Protein AF-A0A9C8ZP37-F1 (afdb_monomer)

Structure (mmCIF, N/CA/C/O backbone):
data_AF-A0A9C8ZP37-F1
#
_entry.id   AF-A0A9C8ZP37-F1
#
loop_
_atom_site.group_PDB
_atom_site.id
_atom_site.type_symbol
_atom_site.label_atom_id
_atom_site.label_alt_id
_atom_site.label_comp_id
_atom_site.label_asym_id
_atom_site.label_entity_id
_atom_site.label_seq_id
_atom_site.pdbx_PDB_ins_code
_atom_site.Cartn_x
_atom_site.Cartn_y
_atom_site.Cartn_z
_atom_site.occupancy
_atom_site.B_iso_or_equiv
_atom_site.auth_seq_id
_atom_site.auth_comp_id
_atom_site.auth_asym_id
_atom_site.auth_atom_id
_atom_site.pdbx_PDB_model_num
ATOM 1 N N . GLY A 1 1 ? 13.803 19.628 -1.083 1.00 40.44 1 GLY A N 1
ATOM 2 C CA . GLY A 1 1 ? 14.548 19.433 -2.336 1.00 40.44 1 GLY A CA 1
ATOM 3 C C . GLY A 1 1 ? 15.902 20.076 -2.187 1.00 40.44 1 GLY A C 1
ATOM 4 O O . GLY A 1 1 ? 15.956 21.286 -2.044 1.00 40.44 1 GLY A O 1
ATOM 5 N N . GLU A 1 2 ? 16.963 19.277 -2.182 1.00 43.91 2 GLU A N 1
ATOM 6 C CA . GLU A 1 2 ? 18.337 19.761 -2.328 1.00 43.91 2 GLU A CA 1
ATOM 7 C C . GLU A 1 2 ? 18.865 19.362 -3.706 1.00 43.91 2 GLU A C 1
ATOM 9 O O . GLU A 1 2 ? 18.529 18.303 -4.242 1.00 43.91 2 GLU A O 1
ATOM 14 N N . ARG A 1 3 ? 19.683 20.236 -4.293 1.00 37.59 3 ARG A N 1
ATOM 15 C CA . ARG A 1 3 ? 20.334 20.010 -5.584 1.00 37.59 3 ARG A CA 1
ATOM 16 C C . ARG A 1 3 ? 21.346 18.868 -5.455 1.00 37.59 3 ARG A C 1
ATOM 18 O O . ARG A 1 3 ? 22.374 19.039 -4.814 1.00 37.59 3 ARG A O 1
ATOM 25 N N . GLY A 1 4 ? 21.072 17.742 -6.113 1.00 50.94 4 GLY A N 1
ATOM 26 C CA . GLY A 1 4 ? 22.068 16.694 -6.377 1.00 50.94 4 GLY A CA 1
ATOM 27 C C . GLY A 1 4 ? 21.747 15.301 -5.838 1.00 50.94 4 GLY A C 1
ATOM 28 O O . GLY A 1 4 ? 22.481 14.364 -6.139 1.00 50.94 4 GLY A O 1
ATOM 29 N N . LYS A 1 5 ? 20.655 15.119 -5.087 1.00 40.91 5 LYS A N 1
ATOM 30 C CA . LYS A 1 5 ? 20.218 13.779 -4.680 1.00 40.91 5 LYS A CA 1
ATOM 31 C C . LYS A 1 5 ? 19.354 13.171 -5.794 1.00 40.91 5 LYS A C 1
ATOM 33 O O . LYS A 1 5 ? 18.393 13.829 -6.193 1.00 40.91 5 LYS A O 1
ATOM 38 N N . PRO A 1 6 ? 19.665 11.966 -6.317 1.00 51.53 6 PRO A N 1
ATOM 39 C CA . PRO A 1 6 ? 18.793 11.292 -7.276 1.00 51.53 6 PRO A CA 1
ATOM 40 C C . PRO A 1 6 ? 17.375 11.250 -6.707 1.00 51.53 6 PRO A C 1
ATOM 42 O O . PRO A 1 6 ? 17.211 10.895 -5.536 1.00 51.53 6 PRO A O 1
ATOM 45 N N . SER A 1 7 ? 16.363 11.628 -7.492 1.00 52.12 7 SER A N 1
ATOM 46 C CA . SER A 1 7 ? 14.964 11.677 -7.032 1.00 52.12 7 SER A CA 1
ATOM 47 C C . SER A 1 7 ? 14.508 10.351 -6.418 1.00 52.12 7 SER A C 1
ATOM 49 O O . SER A 1 7 ? 13.710 10.335 -5.488 1.00 52.12 7 SER A O 1
ATOM 51 N N . GLU A 1 8 ? 15.102 9.253 -6.874 1.00 49.59 8 GLU A N 1
ATOM 52 C CA . GLU A 1 8 ? 14.942 7.908 -6.336 1.00 49.59 8 GLU A CA 1
ATOM 53 C C . GLU A 1 8 ? 15.422 7.782 -4.880 1.00 49.59 8 GLU A C 1
ATOM 55 O O . GLU A 1 8 ? 14.712 7.246 -4.039 1.00 49.59 8 GLU A O 1
ATOM 60 N N . LYS A 1 9 ? 16.575 8.362 -4.524 1.00 50.25 9 LYS A N 1
ATOM 61 C CA . LYS A 1 9 ? 17.081 8.372 -3.141 1.00 50.25 9 LYS A CA 1
ATOM 62 C C . LYS A 1 9 ? 16.224 9.237 -2.218 1.00 50.25 9 LYS A C 1
ATOM 64 O O . LYS A 1 9 ? 16.039 8.877 -1.064 1.00 50.25 9 LYS A O 1
ATOM 69 N N . VAL A 1 10 ? 15.699 10.357 -2.719 1.00 55.03 10 VAL A N 1
ATOM 70 C CA . VAL A 1 10 ? 14.790 11.229 -1.952 1.00 55.03 10 VAL A CA 1
ATOM 71 C C . VAL A 1 10 ? 13.452 10.530 -1.707 1.00 55.03 10 VAL A C 1
ATOM 73 O O . VAL A 1 10 ? 12.942 10.572 -0.592 1.00 55.03 10 VAL A O 1
ATOM 76 N N . ALA A 1 11 ? 12.907 9.852 -2.721 1.00 51.84 11 ALA A N 1
ATOM 77 C CA . ALA A 1 11 ? 11.681 9.070 -2.592 1.00 51.84 11 ALA A CA 1
ATOM 78 C C . ALA A 1 11 ? 11.867 7.869 -1.653 1.00 51.84 11 ALA A C 1
ATOM 80 O O . ALA A 1 11 ? 11.018 7.634 -0.800 1.00 51.84 11 ALA A O 1
ATOM 81 N N . ASN A 1 12 ? 12.996 7.162 -1.753 1.00 52.00 12 ASN A N 1
ATOM 82 C CA . ASN A 1 12 ? 13.303 6.010 -0.904 1.00 52.00 12 ASN A CA 1
ATOM 83 C C . ASN A 1 12 ? 13.514 6.400 0.558 1.00 52.00 12 ASN A C 1
ATOM 85 O O . ASN A 1 12 ? 13.054 5.689 1.443 1.00 52.00 12 ASN A O 1
ATOM 89 N N . GLU A 1 13 ? 14.185 7.518 0.829 1.00 50.62 13 GLU A N 1
ATOM 90 C CA . GLU A 1 13 ? 14.382 7.999 2.198 1.00 50.62 13 GLU A CA 1
ATOM 91 C C . GLU A 1 13 ? 13.097 8.569 2.796 1.00 50.62 13 GLU A C 1
ATOM 93 O O . GLU A 1 13 ? 12.785 8.251 3.936 1.00 50.62 13 GLU A O 1
ATOM 98 N N . ALA A 1 14 ? 12.300 9.313 2.022 1.00 52.16 14 ALA A N 1
ATOM 99 C CA . ALA A 1 14 ? 10.988 9.772 2.475 1.00 52.16 14 ALA A CA 1
ATOM 100 C C . ALA A 1 14 ? 10.042 8.590 2.740 1.00 52.16 14 ALA A C 1
ATOM 102 O O . ALA A 1 14 ? 9.350 8.564 3.755 1.00 52.16 14 ALA A O 1
ATOM 103 N N . ALA A 1 15 ? 10.045 7.575 1.869 1.00 55.47 15 ALA A N 1
ATOM 104 C CA . ALA A 1 15 ? 9.304 6.340 2.091 1.00 55.47 15 ALA A CA 1
ATOM 105 C C . ALA A 1 15 ? 9.825 5.607 3.334 1.00 55.47 15 ALA A C 1
ATOM 107 O O . ALA A 1 15 ? 9.025 5.204 4.170 1.00 55.47 15 ALA A O 1
ATOM 108 N N . ALA A 1 16 ? 11.142 5.479 3.510 1.00 54.31 16 ALA A N 1
ATOM 109 C CA . ALA A 1 16 ? 11.739 4.817 4.667 1.00 54.31 16 ALA A CA 1
ATOM 110 C C . ALA A 1 16 ? 11.446 5.546 5.989 1.00 54.31 16 ALA A C 1
ATOM 112 O O . ALA A 1 16 ? 11.130 4.886 6.978 1.00 54.31 16 ALA A O 1
ATOM 113 N N . GLU A 1 17 ? 11.493 6.880 6.014 1.00 51.78 17 GLU A N 1
ATOM 114 C CA . GLU A 1 17 ? 11.142 7.693 7.183 1.00 51.78 17 GLU A CA 1
ATOM 115 C C . GLU A 1 17 ? 9.647 7.597 7.510 1.00 51.78 17 GLU A C 1
ATOM 117 O O . GLU A 1 17 ? 9.291 7.377 8.669 1.00 51.78 17 GLU A O 1
ATOM 122 N N . VAL A 1 18 ? 8.766 7.652 6.502 1.00 52.12 18 VAL A N 1
ATOM 123 C CA . VAL A 1 18 ? 7.321 7.435 6.684 1.00 52.12 18 VAL A CA 1
ATOM 124 C C . VAL A 1 18 ? 7.052 6.019 7.205 1.00 52.12 18 VAL A C 1
ATOM 126 O O . VAL A 1 18 ? 6.319 5.868 8.179 1.00 52.12 18 VAL A O 1
ATOM 129 N N . ILE A 1 19 ? 7.695 4.992 6.639 1.00 54.00 19 ILE A N 1
ATOM 130 C CA . ILE A 1 19 ? 7.576 3.581 7.048 1.00 54.00 19 ILE A CA 1
ATOM 131 C C . ILE A 1 19 ? 8.072 3.366 8.486 1.00 54.00 19 ILE A C 1
ATOM 133 O O . ILE A 1 19 ? 7.425 2.651 9.256 1.00 54.00 19 ILE A O 1
ATOM 137 N N . ALA A 1 20 ? 9.210 3.957 8.860 1.00 51.56 20 ALA A N 1
ATOM 138 C CA . ALA A 1 20 ? 9.786 3.830 10.198 1.00 51.56 20 ALA A CA 1
ATOM 139 C C . ALA A 1 20 ? 8.914 4.519 11.260 1.00 51.56 20 ALA A C 1
ATOM 141 O O . ALA A 1 20 ? 8.715 3.960 12.339 1.00 51.56 20 ALA A O 1
ATOM 142 N N . TYR A 1 21 ? 8.333 5.675 10.926 1.00 44.97 21 TYR A N 1
ATOM 143 C CA . TYR A 1 21 ? 7.391 6.396 11.782 1.00 44.97 21 TYR A CA 1
ATOM 144 C C . TYR A 1 21 ? 6.028 5.673 11.889 1.00 44.97 21 TYR A C 1
ATOM 146 O O . TYR A 1 21 ? 5.412 5.655 12.950 1.00 44.97 21 TYR A O 1
ATOM 154 N N . HIS A 1 22 ? 5.581 4.993 10.824 1.00 50.12 22 HIS A N 1
ATOM 155 C CA . HIS A 1 22 ? 4.272 4.317 10.735 1.00 50.12 22 HIS A CA 1
ATOM 156 C C . HIS A 1 22 ? 4.182 2.928 11.378 1.00 50.12 22 HIS A C 1
ATOM 158 O O . HIS A 1 22 ? 3.079 2.410 11.560 1.00 50.12 22 HIS A O 1
ATOM 164 N N . ARG A 1 23 ? 5.306 2.282 11.713 1.00 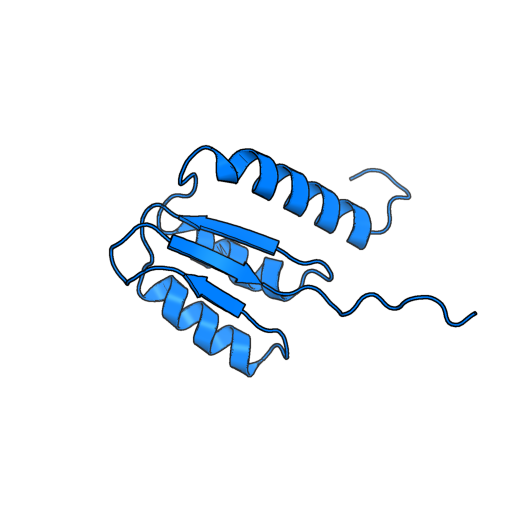48.75 23 ARG A N 1
ATOM 165 C CA . ARG A 1 23 ? 5.292 0.975 12.402 1.00 48.75 23 ARG A CA 1
ATOM 166 C C . ARG A 1 23 ? 4.833 1.057 13.863 1.00 48.75 23 ARG A C 1
ATOM 168 O O . ARG A 1 23 ? 4.551 0.017 14.448 1.00 48.75 23 ARG A O 1
ATOM 175 N N . GLN A 1 24 ? 4.776 2.252 14.452 1.00 49.09 24 GLN A N 1
ATOM 176 C CA . GLN A 1 24 ? 4.472 2.442 15.876 1.00 49.09 24 GLN A CA 1
ATOM 177 C C . GLN A 1 24 ? 2.989 2.755 16.155 1.00 49.09 24 GLN A C 1
ATOM 179 O O . GLN A 1 24 ? 2.540 2.605 17.288 1.00 49.09 24 GLN A O 1
ATOM 184 N N . THR A 1 25 ? 2.203 3.099 15.130 1.00 49.88 25 THR A N 1
ATOM 185 C CA . THR A 1 25 ? 0.766 3.401 15.238 1.00 49.88 25 THR A CA 1
ATOM 186 C C . THR A 1 25 ? 0.134 3.257 13.853 1.00 49.88 25 THR A C 1
ATOM 188 O O . THR A 1 25 ? 0.754 3.639 12.866 1.00 49.88 25 THR A O 1
ATOM 191 N N . ALA A 1 26 ? -1.090 2.730 13.735 1.00 58.72 26 ALA A N 1
ATOM 192 C CA . ALA A 1 26 ? -1.864 2.850 12.494 1.00 58.72 26 ALA A CA 1
ATOM 193 C C . ALA A 1 26 ? -2.105 4.352 12.240 1.00 58.72 26 ALA A C 1
ATOM 195 O O . ALA A 1 26 ? -2.986 4.954 12.851 1.00 58.72 26 ALA A O 1
ATOM 196 N N . ALA A 1 27 ? -1.219 4.992 11.477 1.00 59.06 27 ALA A N 1
ATOM 197 C CA . ALA A 1 27 ? -0.999 6.437 11.576 1.00 59.06 27 ALA A CA 1
ATOM 198 C C . ALA A 1 27 ? -1.814 7.250 10.564 1.00 59.06 27 ALA A C 1
ATOM 200 O O . ALA A 1 27 ? -1.955 8.460 10.736 1.00 59.06 27 ALA A O 1
ATOM 201 N N . LEU A 1 28 ? -2.374 6.607 9.535 1.00 62.62 28 LEU A N 1
ATOM 202 C CA . LEU A 1 28 ? -3.148 7.302 8.516 1.00 62.62 28 LEU A CA 1
ATOM 203 C C . LEU A 1 28 ? -4.645 7.256 8.791 1.00 62.62 28 LEU A C 1
ATOM 205 O O . LEU A 1 28 ? -5.220 6.191 9.045 1.00 62.62 28 LEU A O 1
ATOM 209 N N . ASP A 1 29 ? -5.262 8.427 8.641 1.00 72.06 29 ASP A N 1
ATOM 210 C CA . ASP A 1 29 ? -6.695 8.563 8.414 1.00 72.06 29 ASP A CA 1
ATOM 211 C C . ASP A 1 29 ? -7.147 7.609 7.281 1.00 72.06 29 ASP A C 1
ATOM 213 O O . ASP A 1 29 ? -6.383 7.394 6.329 1.00 72.06 29 ASP A O 1
ATOM 217 N N . PRO A 1 30 ? -8.359 7.021 7.353 1.00 74.94 30 PRO A N 1
ATOM 218 C CA . PRO A 1 30 ? -8.862 6.071 6.357 1.00 74.94 30 PRO A CA 1
ATOM 219 C C . PRO A 1 30 ? -8.816 6.553 4.898 1.00 74.94 30 PRO A C 1
ATOM 221 O O . PRO A 1 30 ? -8.816 5.723 3.991 1.00 74.94 30 PRO A O 1
ATOM 224 N N . HIS A 1 31 ?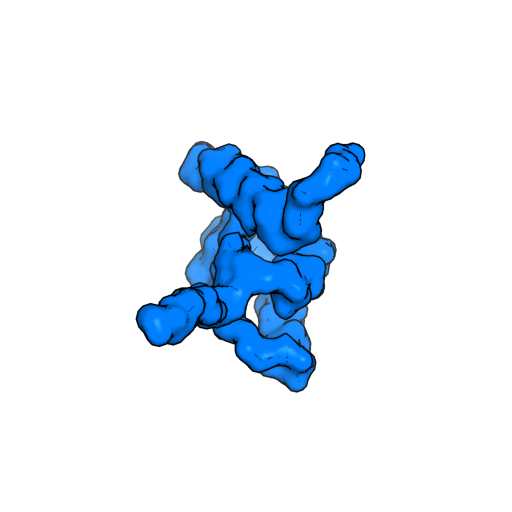 -8.777 7.865 4.655 1.00 79.19 31 HIS A N 1
ATOM 225 C CA . HIS A 1 31 ? -8.792 8.451 3.313 1.00 79.19 31 HIS A CA 1
ATOM 226 C C . HIS A 1 31 ? -7.403 8.752 2.745 1.00 79.19 31 HIS A C 1
ATOM 228 O O . HIS A 1 31 ? -7.242 8.890 1.533 1.00 79.19 31 HIS A O 1
ATOM 234 N N . LEU A 1 32 ? -6.373 8.863 3.584 1.00 79.06 32 LEU A N 1
ATOM 235 C CA . LEU A 1 32 ? -5.040 9.250 3.121 1.00 79.06 32 LEU A CA 1
ATOM 236 C C .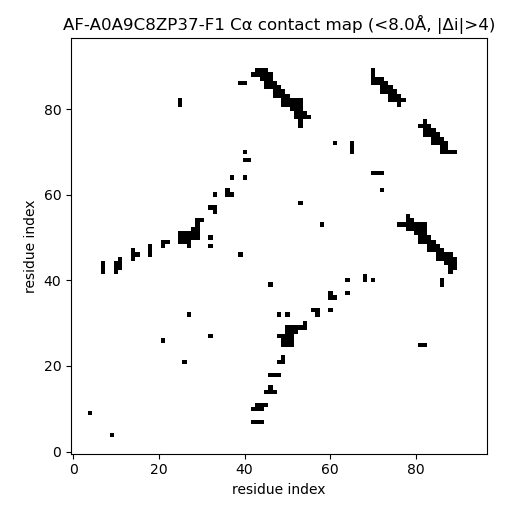 LEU A 1 32 ? -4.361 8.196 2.215 1.00 79.06 32 LEU A C 1
ATOM 238 O O . LEU A 1 32 ? -3.703 8.592 1.248 1.00 79.06 32 LEU A O 1
ATOM 242 N N . PRO A 1 33 ? -4.555 6.873 2.405 1.00 82.62 33 PRO A N 1
ATOM 243 C CA . PRO A 1 33 ? -4.064 5.886 1.446 1.00 82.62 33 PRO A CA 1
ATOM 244 C C . PRO A 1 33 ? -4.601 6.098 0.024 1.00 82.62 33 PRO A C 1
ATOM 246 O O . PRO A 1 33 ? -3.864 5.874 -0.934 1.00 82.62 33 PRO A O 1
ATOM 249 N N . ASP A 1 34 ? -5.834 6.595 -0.131 1.00 83.75 34 ASP A N 1
ATOM 250 C CA . ASP A 1 34 ? -6.433 6.830 -1.451 1.00 83.75 34 ASP A CA 1
ATOM 251 C C . ASP A 1 34 ? -5.673 7.888 -2.26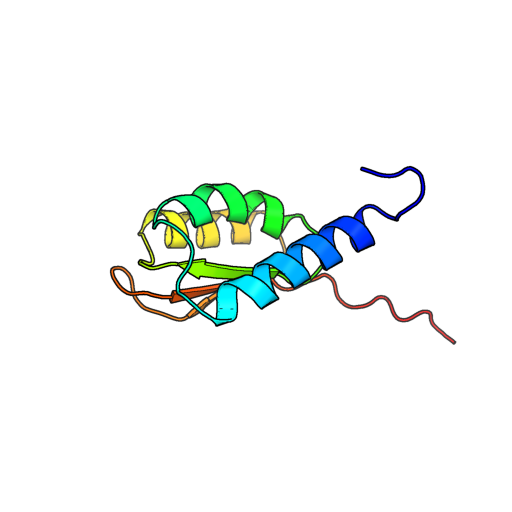2 1.00 83.75 34 ASP A C 1
ATOM 253 O O . ASP A 1 34 ? -5.625 7.817 -3.490 1.00 83.75 34 ASP A O 1
ATOM 257 N N . GLN A 1 35 ? -5.048 8.850 -1.582 1.00 84.44 35 GLN A N 1
ATOM 258 C CA . GLN A 1 35 ? -4.273 9.918 -2.214 1.00 84.44 35 GLN A CA 1
ATOM 259 C C . GLN A 1 35 ? -2.828 9.498 -2.496 1.00 84.44 35 GLN A C 1
ATOM 261 O O . GLN A 1 35 ? -2.245 9.901 -3.501 1.00 84.44 35 GLN A O 1
ATOM 266 N N . LEU A 1 36 ? -2.240 8.693 -1.609 1.00 85.94 36 LEU A N 1
ATOM 267 C CA . LEU A 1 36 ? -0.829 8.318 -1.690 1.00 85.94 36 LEU A CA 1
ATOM 268 C C . LEU A 1 36 ? -0.584 7.131 -2.624 1.00 85.94 36 LEU A C 1
ATOM 270 O O . LEU A 1 36 ? 0.471 7.069 -3.255 1.00 85.94 36 LEU A O 1
ATOM 274 N N . LEU A 1 37 ? -1.542 6.206 -2.747 1.00 86.38 37 LEU A N 1
ATOM 275 C CA . LEU A 1 37 ? -1.372 4.981 -3.530 1.00 86.38 37 LEU A CA 1
ATOM 276 C C . LEU A 1 37 ? -0.943 5.217 -4.985 1.00 86.38 37 LEU A C 1
ATOM 278 O O . LEU A 1 37 ? 0.012 4.563 -5.398 1.00 86.38 37 LEU A O 1
ATOM 282 N N . PRO A 1 38 ? -1.540 6.147 -5.759 1.00 86.25 38 PRO A N 1
ATOM 283 C CA . PRO A 1 38 ? -1.107 6.394 -7.135 1.00 86.25 38 PRO A CA 1
ATOM 284 C C . PRO A 1 38 ? 0.343 6.879 -7.230 1.00 86.25 38 PRO A C 1
ATOM 286 O O . PRO A 1 38 ? 1.088 6.441 -8.099 1.00 86.25 38 PRO A O 1
ATOM 289 N N . VAL A 1 39 ? 0.770 7.754 -6.314 1.00 83.44 39 VAL A N 1
ATOM 290 C CA . VAL A 1 39 ? 2.138 8.297 -6.304 1.00 83.44 39 VAL A CA 1
ATOM 291 C C . VAL A 1 39 ? 3.138 7.214 -5.901 1.00 83.44 39 VAL A C 1
ATOM 293 O O . VAL A 1 39 ? 4.161 7.029 -6.560 1.00 83.44 39 VAL A O 1
ATOM 296 N N . LEU A 1 40 ? 2.823 6.445 -4.857 1.00 85.50 40 LEU A N 1
ATOM 297 C CA . LEU A 1 40 ? 3.657 5.331 -4.409 1.00 85.50 40 LEU A CA 1
ATOM 298 C C . LEU A 1 40 ? 3.682 4.175 -5.400 1.00 85.50 40 LEU A C 1
ATOM 300 O O . LEU A 1 40 ? 4.640 3.417 -5.380 1.00 85.50 40 LEU A O 1
ATOM 304 N N . ALA A 1 41 ? 2.670 4.042 -6.261 1.00 85.75 41 ALA A N 1
ATOM 305 C CA . ALA A 1 41 ? 2.632 3.106 -7.382 1.00 85.75 41 ALA A CA 1
ATOM 306 C C . ALA A 1 41 ? 3.455 3.559 -8.596 1.00 85.75 41 ALA A C 1
ATOM 308 O O . ALA A 1 41 ? 3.665 2.760 -9.500 1.00 85.75 41 ALA A O 1
ATOM 309 N N . LEU A 1 42 ? 4.003 4.776 -8.582 1.00 82.94 42 LEU A N 1
ATOM 310 C CA . LEU A 1 42 ? 4.954 5.255 -9.590 1.00 82.94 42 LEU A CA 1
ATOM 311 C C . LEU A 1 42 ? 6.376 5.464 -9.039 1.00 82.94 42 LEU A C 1
ATOM 313 O O . LEU A 1 42 ? 7.315 5.624 -9.810 1.00 82.94 42 LEU A O 1
ATOM 317 N N . ALA A 1 43 ? 6.568 5.450 -7.715 1.00 82.00 43 ALA A N 1
ATOM 318 C CA . ALA A 1 43 ? 7.888 5.580 -7.088 1.00 82.00 43 ALA A CA 1
ATOM 319 C C . ALA A 1 43 ? 8.782 4.354 -7.365 1.00 82.00 43 ALA A C 1
ATOM 321 O O . ALA A 1 43 ? 8.302 3.239 -7.240 1.00 82.00 43 ALA A O 1
ATOM 322 N N . GLY A 1 44 ? 10.066 4.508 -7.701 1.00 74.56 44 GLY A N 1
ATOM 323 C CA . GLY A 1 44 ? 10.933 3.356 -8.031 1.00 74.56 44 GLY A CA 1
ATOM 324 C C . GLY A 1 44 ? 11.237 2.406 -6.858 1.00 74.56 44 GLY A C 1
ATOM 325 O O . GLY A 1 44 ? 11.589 1.251 -7.062 1.00 74.56 44 GLY A O 1
ATOM 326 N N . GLY A 1 45 ? 11.075 2.851 -5.609 1.00 78.12 45 GLY A N 1
ATOM 327 C CA . GLY A 1 45 ? 11.375 2.042 -4.424 1.00 78.12 45 GLY A CA 1
ATOM 328 C C . GLY A 1 45 ? 10.176 1.346 -3.775 1.00 78.12 45 GLY A C 1
ATOM 329 O O . GLY A 1 45 ? 9.025 1.752 -3.967 1.00 78.12 45 GLY A O 1
ATOM 330 N N . PRO A 1 46 ? 10.436 0.322 -2.938 1.00 82.50 46 PRO A N 1
ATOM 331 C CA . PRO A 1 46 ? 9.394 -0.333 -2.163 1.00 82.50 46 PRO A CA 1
ATOM 332 C C . PRO A 1 46 ? 8.793 0.635 -1.144 1.00 82.50 46 PRO A C 1
ATOM 334 O O . PRO A 1 46 ? 9.505 1.392 -0.485 1.00 82.50 46 PRO A O 1
ATOM 337 N N . SER A 1 47 ? 7.474 0.578 -0.989 1.00 83.88 47 SER A N 1
ATOM 338 C CA . SER A 1 47 ? 6.717 1.476 -0.115 1.00 83.88 47 SER A CA 1
ATOM 339 C C . SER A 1 47 ? 5.706 0.704 0.730 1.00 83.88 47 SER A C 1
ATOM 341 O O . SER A 1 47 ? 5.205 -0.342 0.314 1.00 83.88 47 SER A O 1
ATOM 343 N N . ALA A 1 48 ? 5.380 1.211 1.921 1.00 84.81 48 ALA A N 1
ATOM 344 C CA . ALA A 1 48 ? 4.323 0.647 2.756 1.00 84.81 48 ALA A CA 1
ATOM 345 C C . ALA A 1 48 ? 3.539 1.737 3.499 1.00 84.81 48 ALA A C 1
ATOM 347 O O . ALA A 1 48 ? 4.111 2.738 3.923 1.00 84.81 48 ALA A O 1
ATOM 348 N N . LEU A 1 49 ? 2.236 1.514 3.668 1.00 84.19 49 LEU A N 1
ATOM 349 C CA . LEU A 1 49 ? 1.283 2.410 4.320 1.00 84.19 49 LEU A CA 1
ATOM 350 C C . LEU A 1 49 ? 0.451 1.623 5.332 1.00 84.19 49 LEU A C 1
ATOM 352 O O . LEU A 1 49 ? -0.159 0.625 4.958 1.00 84.19 49 LEU A O 1
ATOM 356 N N . SER A 1 50 ? 0.376 2.078 6.582 1.00 84.44 50 SER A N 1
ATOM 357 C CA . SER A 1 50 ? -0.600 1.572 7.556 1.00 84.44 50 SER A CA 1
ATOM 358 C C . SER A 1 50 ? -1.800 2.515 7.631 1.00 84.44 50 SER A C 1
ATOM 360 O O . SER A 1 50 ? -1.643 3.732 7.577 1.00 84.44 50 SER A O 1
ATOM 362 N N . THR A 1 51 ? -3.008 1.973 7.756 1.00 85.06 51 THR A N 1
ATOM 363 C CA . THR A 1 51 ? -4.239 2.758 7.931 1.00 85.06 51 THR A CA 1
ATOM 364 C C . THR A 1 51 ? -5.074 2.195 9.069 1.00 85.06 51 THR A C 1
ATOM 366 O O . THR A 1 51 ? -5.040 0.993 9.335 1.00 85.06 51 THR A O 1
ATOM 369 N N . GLN A 1 52 ? -5.836 3.059 9.742 1.00 86.44 52 GLN A N 1
ATOM 370 C CA . GLN A 1 52 ? -6.786 2.637 10.778 1.00 86.44 52 GLN A CA 1
ATOM 371 C C . GLN A 1 52 ? -7.993 1.885 10.212 1.00 86.44 52 GLN A C 1
ATOM 373 O O . GLN A 1 52 ? -8.705 1.222 10.962 1.00 86.44 52 GLN A O 1
ATOM 378 N N . ARG A 1 53 ? -8.243 1.999 8.903 1.00 88.81 53 ARG A N 1
ATOM 379 C CA . ARG A 1 53 ? -9.346 1.317 8.234 1.00 88.81 53 ARG A CA 1
ATOM 380 C C . ARG A 1 53 ? -9.054 1.138 6.753 1.00 88.81 53 ARG A C 1
ATOM 382 O O . ARG A 1 53 ? -8.955 2.121 6.024 1.00 88.81 53 ARG A O 1
ATOM 389 N N . ILE A 1 54 ? -9.028 -0.104 6.282 1.00 92.00 54 ILE A N 1
ATOM 390 C CA . ILE A 1 54 ? -9.102 -0.390 4.850 1.00 92.00 54 ILE A CA 1
ATOM 391 C C . ILE A 1 54 ? -10.497 -0.001 4.369 1.00 92.00 54 ILE A C 1
ATOM 393 O O . ILE A 1 54 ? -11.508 -0.539 4.824 1.00 92.00 54 ILE A O 1
ATOM 397 N N . THR A 1 55 ? -10.555 0.952 3.446 1.00 92.31 55 THR A N 1
ATOM 398 C CA . THR A 1 55 ? -11.804 1.386 2.824 1.00 92.31 55 THR A CA 1
ATOM 399 C C . THR A 1 55 ? -12.023 0.658 1.498 1.00 92.31 55 THR A C 1
ATOM 401 O O . THR A 1 55 ? -11.085 0.185 0.852 1.00 92.31 55 THR A O 1
ATOM 404 N N . ARG A 1 56 ? -13.269 0.635 1.018 1.00 94.75 56 ARG A N 1
ATOM 405 C CA . ARG A 1 56 ? -13.572 0.185 -0.348 1.00 94.75 56 ARG A CA 1
ATOM 406 C C . ARG A 1 56 ? -12.839 0.989 -1.429 1.00 94.75 56 ARG A C 1
ATOM 408 O O . ARG A 1 56 ? -12.543 0.446 -2.494 1.00 94.75 56 ARG A O 1
ATOM 415 N N . HIS A 1 57 ? -12.552 2.267 -1.168 1.00 93.75 57 HIS A N 1
ATOM 416 C CA . HIS A 1 57 ? -11.796 3.116 -2.089 1.00 93.75 57 HIS A CA 1
ATOM 417 C C . HIS A 1 57 ? -10.358 2.623 -2.221 1.00 93.75 57 HIS A C 1
ATOM 419 O O . HIS A 1 57 ? -9.909 2.449 -3.350 1.00 93.75 57 HIS A O 1
ATOM 425 N N . VAL A 1 58 ? -9.715 2.240 -1.113 1.00 92.81 58 VAL A N 1
ATOM 426 C CA . VAL A 1 58 ? -8.375 1.638 -1.127 1.00 92.81 58 VAL A CA 1
ATOM 427 C C . VAL A 1 58 ? -8.354 0.392 -2.001 1.00 92.81 58 VAL A C 1
ATOM 429 O O . VAL A 1 58 ? -7.534 0.289 -2.911 1.00 92.81 58 VAL A O 1
ATOM 432 N N . LEU A 1 59 ? -9.288 -0.536 -1.777 1.00 95.00 59 LEU A N 1
ATOM 433 C CA . LEU A 1 59 ? -9.363 -1.784 -2.544 1.00 95.00 59 LEU A CA 1
ATOM 434 C C . LEU A 1 59 ? -9.599 -1.528 -4.039 1.00 95.00 59 LEU A C 1
ATOM 436 O O . LEU A 1 59 ? -8.971 -2.157 -4.892 1.00 95.00 59 LEU A O 1
ATOM 440 N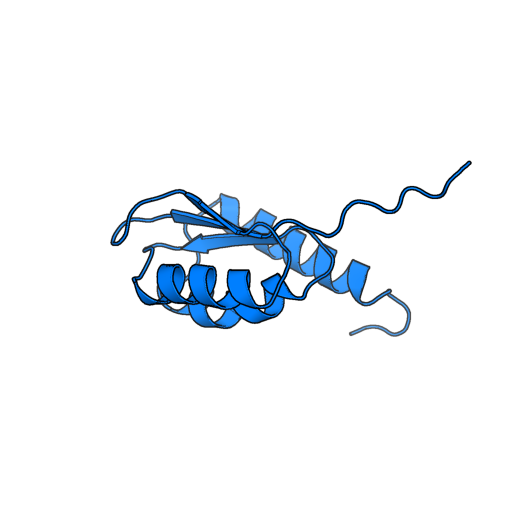 N . THR A 1 60 ? -10.467 -0.567 -4.361 1.00 95.19 60 THR A N 1
ATOM 441 C CA . THR A 1 60 ? -10.737 -0.170 -5.749 1.00 95.19 60 THR A CA 1
ATOM 442 C C . THR A 1 60 ? -9.508 0.473 -6.387 1.00 95.19 60 THR A C 1
ATOM 444 O O . THR A 1 60 ? -9.161 0.123 -7.511 1.00 95.19 60 THR A O 1
ATOM 447 N N . ASN A 1 61 ? -8.812 1.361 -5.674 1.00 93.75 61 ASN A N 1
ATOM 448 C CA . ASN A 1 61 ? -7.585 1.998 -6.144 1.00 93.75 61 ASN A CA 1
ATOM 449 C C . ASN A 1 61 ? -6.505 0.963 -6.441 1.00 93.75 61 ASN A C 1
ATOM 451 O O . ASN A 1 61 ? -5.921 1.000 -7.517 1.00 93.75 61 ASN A O 1
ATOM 455 N N . VAL A 1 62 ? -6.279 0.004 -5.540 1.00 93.81 62 VAL A N 1
ATOM 456 C CA . VAL A 1 62 ? -5.324 -1.093 -5.760 1.00 93.81 62 VAL A CA 1
ATOM 457 C C . VAL A 1 62 ? -5.668 -1.869 -7.034 1.00 93.81 62 VAL A C 1
ATOM 459 O O . VAL A 1 62 ? -4.797 -2.089 -7.876 1.00 93.81 62 VAL A O 1
ATOM 462 N N . ALA A 1 63 ? -6.943 -2.223 -7.223 1.00 94.06 63 ALA A N 1
ATOM 463 C CA . ALA A 1 63 ? -7.394 -2.940 -8.412 1.00 94.06 63 ALA A CA 1
ATOM 464 C C . ALA A 1 63 ? -7.263 -2.114 -9.704 1.00 94.06 63 ALA A C 1
ATOM 466 O O . ALA A 1 63 ? -6.946 -2.671 -10.753 1.00 94.06 63 ALA A O 1
ATOM 467 N N . VAL A 1 64 ? -7.518 -0.803 -9.653 1.00 94.88 64 VAL A N 1
ATOM 468 C CA . VAL A 1 64 ? -7.381 0.102 -10.803 1.00 94.88 64 VAL A CA 1
ATOM 469 C C . VAL A 1 64 ? -5.910 0.296 -11.148 1.00 94.88 64 VAL A C 1
ATOM 471 O O . VAL A 1 64 ? -5.533 0.079 -12.293 1.00 94.88 64 VAL A O 1
ATOM 474 N N . ILE A 1 65 ? -5.073 0.639 -10.170 1.00 91.06 65 ILE A N 1
ATOM 475 C CA . ILE A 1 65 ? -3.634 0.854 -10.352 1.00 91.06 65 ILE A CA 1
ATOM 476 C C . ILE A 1 65 ? -2.971 -0.394 -10.938 1.00 91.06 65 ILE A C 1
ATOM 478 O O . ILE A 1 65 ? -2.218 -0.277 -11.901 1.00 91.06 65 ILE A O 1
ATOM 482 N N . GLY A 1 66 ? -3.310 -1.586 -10.435 1.00 89.88 66 GLY A N 1
ATOM 483 C CA . GLY A 1 66 ? -2.771 -2.851 -10.944 1.00 89.88 66 GLY A CA 1
ATOM 484 C C . GLY A 1 66 ? -3.114 -3.159 -12.409 1.00 89.88 66 GLY A C 1
ATOM 485 O O . GLY A 1 66 ? -2.531 -4.070 -12.984 1.00 89.88 66 GLY A O 1
ATOM 486 N N . ARG A 1 67 ? -4.036 -2.414 -13.040 1.00 92.12 67 ARG A N 1
ATOM 487 C CA . ARG A 1 67 ? -4.310 -2.508 -14.488 1.00 92.12 67 ARG A CA 1
ATOM 488 C C . ARG A 1 67 ? -3.397 -1.629 -15.340 1.00 92.12 67 ARG A C 1
ATOM 490 O O . ARG A 1 67 ? -3.332 -1.843 -16.545 1.00 92.12 67 ARG A O 1
ATOM 497 N N . PHE A 1 68 ? -2.752 -0.628 -14.743 1.00 88.94 68 PHE A N 1
ATOM 498 C CA . PHE A 1 68 ? -1.921 0.354 -15.449 1.00 88.94 68 PHE A CA 1
ATOM 499 C C . PHE A 1 68 ? -0.441 0.255 -15.090 1.00 88.94 68 PHE A C 1
ATOM 501 O O . PHE A 1 68 ? 0.404 0.665 -15.879 1.00 88.94 68 PHE A O 1
ATOM 508 N N . VAL A 1 69 ? -0.131 -0.264 -13.904 1.00 86.31 69 VAL A N 1
ATOM 509 C CA . VAL A 1 69 ? 1.230 -0.385 -13.393 1.00 86.31 69 VAL A CA 1
ATOM 510 C C . VAL A 1 69 ?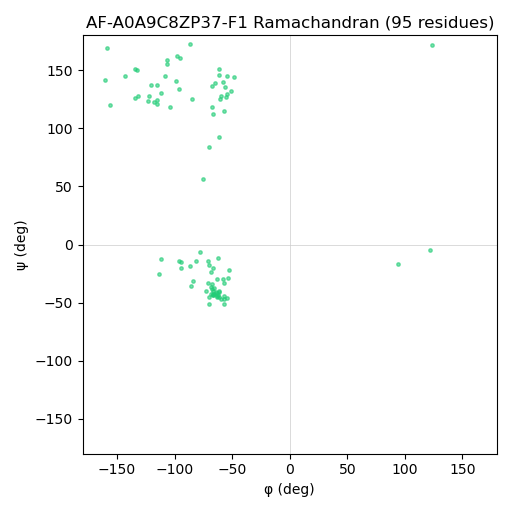 1.538 -1.863 -13.183 1.00 86.31 69 VAL A C 1
ATOM 512 O O . VAL A 1 69 ? 0.853 -2.535 -12.414 1.00 86.31 69 VAL A O 1
ATOM 515 N N . GLU A 1 70 ? 2.597 -2.361 -13.823 1.00 87.06 70 GLU A N 1
ATOM 516 C CA . GLU A 1 70 ? 3.114 -3.727 -13.641 1.00 87.06 70 GLU A CA 1
ATOM 517 C C . GLU A 1 70 ? 3.879 -3.861 -12.319 1.00 87.06 70 GLU A C 1
ATOM 519 O O . GLU A 1 70 ? 5.058 -4.212 -12.275 1.00 87.06 70 GLU A O 1
ATOM 524 N N . ARG A 1 71 ? 3.209 -3.539 -11.210 1.00 84.62 71 ARG A N 1
ATOM 525 C CA . ARG A 1 71 ? 3.821 -3.549 -9.889 1.00 84.62 71 ARG A CA 1
ATOM 526 C C . ARG A 1 71 ? 2.935 -4.218 -8.854 1.00 84.62 71 ARG A C 1
ATOM 528 O O . ARG A 1 71 ? 1.789 -3.802 -8.681 1.00 84.62 71 ARG A O 1
ATOM 535 N N . PRO A 1 72 ? 3.454 -5.225 -8.130 1.00 90.00 72 PRO A N 1
ATOM 536 C CA . PRO A 1 72 ? 2.703 -5.862 -7.064 1.00 90.00 72 PRO A CA 1
ATOM 537 C C . PRO A 1 72 ? 2.308 -4.868 -5.972 1.00 90.00 72 PRO A C 1
ATOM 539 O O . PRO A 1 72 ? 3.155 -4.169 -5.406 1.00 90.00 72 PRO A O 1
ATOM 542 N N . ILE A 1 73 ? 1.016 -4.854 -5.654 1.00 92.06 73 ILE A N 1
ATOM 543 C CA . ILE A 1 73 ? 0.460 -4.146 -4.506 1.00 92.06 73 ILE A CA 1
ATOM 544 C C . ILE A 1 73 ? -0.286 -5.166 -3.651 1.00 92.06 73 ILE A C 1
ATOM 546 O O . ILE A 1 73 ? -1.180 -5.854 -4.143 1.00 92.06 73 ILE A O 1
ATOM 550 N N . THR A 1 74 ? 0.083 -5.281 -2.378 1.00 93.44 74 THR A N 1
ATOM 551 C CA . THR A 1 74 ? -0.536 -6.217 -1.431 1.00 93.44 74 THR A CA 1
ATOM 552 C C . THR A 1 74 ? -1.250 -5.458 -0.329 1.00 93.44 74 THR A C 1
ATOM 554 O O . THR A 1 74 ? -0.703 -4.500 0.214 1.00 93.44 74 THR A O 1
ATOM 557 N N . VAL A 1 75 ? -2.444 -5.914 0.036 1.00 93.94 75 VAL A N 1
ATOM 558 C CA . VAL A 1 75 ? -3.219 -5.378 1.157 1.00 93.94 75 VAL A CA 1
ATOM 559 C C . VAL A 1 75 ? -3.355 -6.475 2.208 1.00 93.94 75 VAL A C 1
ATOM 561 O O . VAL A 1 75 ? -3.868 -7.552 1.919 1.00 93.94 75 VAL A O 1
ATOM 564 N N . GLU A 1 76 ? -2.875 -6.203 3.415 1.00 92.94 76 GLU A N 1
ATOM 565 C CA . GLU A 1 76 ? -3.011 -7.050 4.596 1.00 92.94 76 GLU A CA 1
ATOM 566 C C . GLU A 1 76 ? -4.081 -6.438 5.514 1.00 92.94 76 GLU A C 1
ATOM 568 O O . GLU A 1 76 ? -3.924 -5.309 5.982 1.00 92.94 76 GLU A O 1
ATOM 573 N N . GLY A 1 77 ? -5.163 -7.176 5.768 1.00 89.75 77 GLY A N 1
ATOM 574 C CA . GLY A 1 77 ? -6.316 -6.732 6.562 1.00 89.75 77 GLY A CA 1
ATOM 575 C C . GLY A 1 77 ? -7.635 -6.831 5.787 1.00 89.75 77 GLY A C 1
ATOM 576 O O . GLY A 1 77 ? -7.644 -7.105 4.588 1.00 89.75 77 GLY A O 1
ATOM 577 N N . ASN A 1 78 ? -8.753 -6.612 6.482 1.00 93.88 78 ASN A N 1
ATOM 578 C CA . ASN A 1 78 ? -10.102 -6.684 5.910 1.00 93.88 78 ASN A CA 1
ATOM 579 C C . ASN A 1 78 ? -10.714 -5.287 5.749 1.00 93.88 78 ASN A C 1
ATOM 581 O O . ASN A 1 78 ? -10.363 -4.365 6.482 1.00 93.88 78 ASN A O 1
ATOM 585 N N . GLU A 1 79 ? -11.668 -5.134 4.825 1.00 94.19 79 GLU A N 1
ATOM 586 C CA . GLU A 1 79 ? -12.460 -3.902 4.721 1.00 94.19 79 GLU A CA 1
ATOM 587 C C . GLU A 1 79 ? -13.120 -3.575 6.072 1.00 94.19 79 GLU A C 1
ATOM 589 O O . GLU A 1 79 ? -13.757 -4.431 6.683 1.00 94.19 79 GLU A O 1
ATOM 594 N N . GLY A 1 80 ? -12.962 -2.334 6.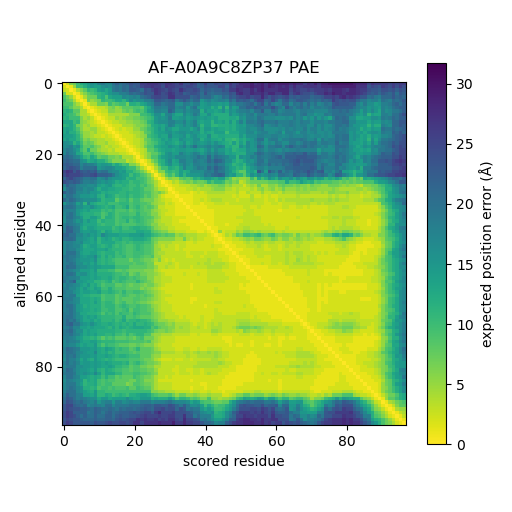539 1.00 91.12 80 GLY A N 1
ATOM 595 C CA . GLY A 1 80 ? -13.460 -1.880 7.840 1.00 91.12 80 GLY A CA 1
ATOM 596 C C . GLY A 1 80 ? -12.446 -1.968 8.986 1.00 91.12 80 GLY A C 1
ATOM 597 O O . GLY A 1 80 ? -12.619 -1.251 9.973 1.00 91.12 80 GLY A O 1
ATOM 598 N N . GLU A 1 81 ? -11.370 -2.738 8.823 1.00 90.69 81 GLU A N 1
ATOM 599 C CA . GLU A 1 81 ? -10.357 -2.992 9.852 1.00 90.69 81 GLU A CA 1
ATOM 600 C C . GLU A 1 81 ? -9.041 -2.256 9.567 1.00 90.69 81 GLU A C 1
ATOM 602 O O . GLU A 1 81 ? -8.762 -1.911 8.411 1.00 90.69 81 GLU A O 1
ATOM 607 N N . PRO A 1 82 ? -8.192 -2.029 10.586 1.00 89.44 82 PRO A N 1
ATOM 608 C CA . PRO A 1 82 ? -6.826 -1.582 10.367 1.00 89.44 82 PRO A CA 1
ATOM 609 C C . PRO A 1 82 ? -6.075 -2.521 9.425 1.00 89.44 82 PRO A C 1
ATOM 611 O O . PRO A 1 82 ? -6.259 -3.740 9.451 1.00 89.44 82 PRO A O 1
ATOM 614 N N . GLY A 1 83 ? -5.194 -1.953 8.610 1.00 89.06 83 GLY A N 1
ATOM 615 C CA . GLY A 1 83 ? -4.479 -2.735 7.615 1.00 89.06 83 GLY A CA 1
ATOM 616 C C . GLY A 1 83 ? -3.192 -2.098 7.131 1.00 89.06 83 GLY A C 1
ATO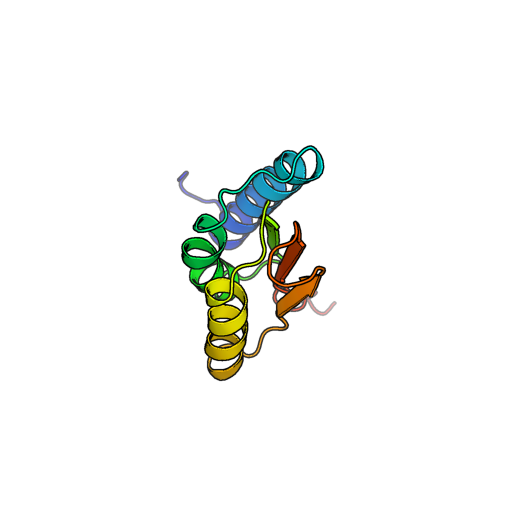M 617 O O . GLY A 1 83 ? -2.899 -0.930 7.401 1.00 89.06 83 GLY A O 1
ATOM 618 N N . LEU A 1 84 ? -2.422 -2.903 6.408 1.00 89.12 84 LEU A N 1
ATOM 619 C CA . LEU A 1 84 ? -1.137 -2.541 5.834 1.00 89.12 84 LEU A CA 1
ATOM 620 C C . LEU A 1 84 ? -1.179 -2.745 4.323 1.00 89.12 84 LEU A C 1
ATOM 622 O O . LEU A 1 84 ? -1.518 -3.817 3.837 1.00 89.12 84 LEU A O 1
ATOM 626 N N . ILE A 1 85 ? -0.801 -1.720 3.572 1.00 90.56 85 ILE A N 1
ATOM 627 C CA . ILE A 1 85 ? -0.711 -1.765 2.117 1.00 90.56 85 ILE A CA 1
ATOM 628 C C . ILE A 1 85 ? 0.765 -1.679 1.748 1.00 90.56 85 ILE A C 1
ATOM 630 O O . ILE A 1 85 ? 1.469 -0.798 2.239 1.00 90.56 85 ILE A O 1
ATOM 634 N N . ARG A 1 86 ? 1.251 -2.580 0.896 1.00 91.12 86 ARG A N 1
ATOM 635 C CA . ARG A 1 86 ? 2.636 -2.583 0.412 1.00 91.12 86 ARG A CA 1
ATOM 636 C C . ARG A 1 86 ? 2.650 -2.459 -1.096 1.00 91.12 86 ARG A C 1
ATOM 638 O O . ARG A 1 86 ? 1.881 -3.131 -1.772 1.00 91.12 86 ARG A O 1
ATOM 645 N N . VAL A 1 87 ? 3.557 -1.641 -1.601 1.00 90.00 87 VAL A N 1
ATOM 646 C CA . VAL A 1 87 ? 3.858 -1.502 -3.023 1.00 90.00 87 VAL A CA 1
ATOM 647 C C . VAL A 1 87 ? 5.287 -1.988 -3.213 1.00 90.00 87 VAL A C 1
ATOM 649 O O . VAL A 1 87 ? 6.196 -1.514 -2.526 1.00 90.00 87 VAL A O 1
ATOM 652 N N . ALA A 1 88 ? 5.490 -2.962 -4.096 1.00 87.12 88 ALA A N 1
ATOM 653 C CA . ALA A 1 88 ? 6.833 -3.414 -4.439 1.00 87.12 88 ALA A CA 1
ATOM 654 C C . ALA A 1 88 ? 7.640 -2.266 -5.067 1.00 87.12 88 ALA A C 1
ATOM 656 O O . ALA A 1 88 ? 7.067 -1.372 -5.681 1.00 87.12 88 ALA A O 1
ATOM 657 N N . GLY A 1 89 ? 8.959 -2.287 -4.895 1.00 81.25 89 GLY A N 1
ATOM 658 C CA . GLY A 1 89 ? 9.855 -1.435 -5.675 1.00 81.25 89 GLY A CA 1
ATOM 659 C C . GLY A 1 89 ? 10.224 -2.105 -6.990 1.00 81.25 89 GLY A C 1
ATOM 660 O O . GLY A 1 89 ? 9.937 -3.290 -7.188 1.00 81.25 89 GLY A O 1
ATOM 661 N N . ASP A 1 90 ? 10.908 -1.364 -7.849 1.00 73.69 90 ASP A N 1
ATOM 662 C CA . ASP A 1 90 ? 11.586 -1.936 -9.000 1.00 73.69 90 ASP A CA 1
ATOM 663 C C . ASP A 1 90 ? 12.645 -2.931 -8.499 1.00 73.69 90 ASP A C 1
ATOM 665 O O . ASP A 1 90 ? 13.234 -2.767 -7.421 1.00 73.69 90 ASP A O 1
ATOM 669 N N . ALA A 1 91 ? 12.863 -4.013 -9.253 1.00 56.16 91 ALA A N 1
ATOM 670 C CA . ALA A 1 91 ? 13.928 -4.950 -8.923 1.00 56.16 91 ALA A CA 1
ATOM 671 C C . ALA A 1 91 ? 15.252 -4.173 -8.849 1.00 56.16 91 ALA A C 1
ATOM 673 O O . ALA A 1 91 ? 15.505 -3.346 -9.730 1.00 56.16 91 ALA A O 1
ATOM 674 N N . PRO A 1 92 ? 16.108 -4.408 -7.835 1.00 47.41 92 PRO A N 1
ATOM 675 C CA . PRO A 1 92 ? 17.406 -3.761 -7.804 1.00 47.41 92 PRO A CA 1
ATOM 676 C C . PRO A 1 92 ? 18.138 -4.131 -9.092 1.00 47.41 92 PRO A C 1
ATOM 678 O O . PRO A 1 92 ? 18.461 -5.299 -9.315 1.00 47.41 92 PRO A O 1
ATOM 681 N N . VAL A 1 93 ? 18.395 -3.137 -9.945 1.00 48.53 93 VAL A N 1
ATOM 682 C CA . VAL A 1 93 ? 19.344 -3.281 -11.046 1.00 48.53 93 VAL A CA 1
ATOM 683 C C . VAL A 1 93 ? 20.714 -3.360 -10.385 1.00 48.53 93 VAL A C 1
ATOM 685 O O . VAL A 1 93 ? 21.388 -2.352 -10.178 1.00 48.53 93 VAL A O 1
ATOM 688 N N . LEU A 1 94 ? 21.091 -4.560 -9.942 1.00 43.44 94 LEU A N 1
ATOM 689 C CA . LEU A 1 94 ? 22.456 -4.814 -9.513 1.00 43.44 94 LEU A CA 1
ATOM 690 C C . LEU A 1 94 ? 23.342 -4.551 -10.736 1.00 43.44 94 LEU A C 1
ATOM 692 O O . LEU A 1 94 ? 23.073 -5.128 -11.796 1.00 43.44 94 LEU A O 1
ATOM 696 N N . PRO A 1 95 ? 24.357 -3.675 -10.636 1.00 41.31 95 PRO A N 1
ATOM 697 C CA . PRO A 1 95 ? 25.310 -3.528 -11.720 1.00 41.31 95 PRO A CA 1
ATOM 698 C C . PRO A 1 95 ? 25.896 -4.913 -12.003 1.00 41.31 95 PRO A C 1
ATOM 700 O O . PRO A 1 95 ? 26.328 -5.613 -11.084 1.00 41.31 95 PRO A O 1
ATOM 703 N N . SER A 1 96 ? 25.829 -5.334 -13.268 1.00 38.81 96 SER A N 1
ATOM 704 C CA . SER A 1 96 ? 26.543 -6.532 -13.708 1.00 38.81 96 SER A CA 1
ATOM 705 C C . SER A 1 96 ? 28.037 -6.338 -13.411 1.00 38.81 96 SER A C 1
ATOM 707 O O . SER A 1 96 ? 28.504 -5.202 -13.541 1.00 38.81 96 SER A O 1
ATOM 709 N N . PRO A 1 97 ? 28.743 -7.386 -12.949 1.00 63.72 97 PRO A N 1
ATOM 710 C CA . PRO A 1 97 ? 30.151 -7.289 -12.568 1.00 63.72 97 PRO A CA 1
ATOM 711 C C . PRO A 1 97 ? 31.046 -6.808 -13.714 1.00 63.72 97 PRO A C 1
ATOM 713 O O . PRO A 1 97 ? 30.712 -7.085 -14.890 1.00 63.72 97 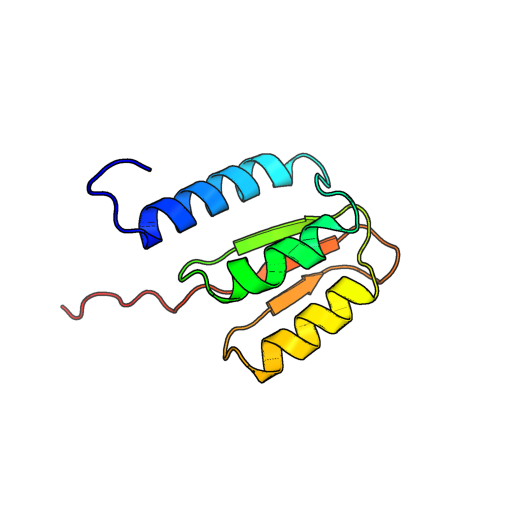PRO A O 1
#

Foldseek 3Di:
DDPDDDVLNVLQVVQVVQVVVCVVDLPDEQCVLLVCVLVCLPRQAKHKHKHQFPAPSNVVSQVVSVVVGVWDWDWADDGGGIIMIIIHHHDPPDPDD

Radius of gyration: 14.14 Å; Cα contacts (8 Å, |Δi|>4): 136; chains: 1; bounding box: 44×27×31 Å

pLDDT: mean 74.06, std 18.78, range [37.59, 95.19]

Solvent-accessible surface area (backbone atoms only — not comparable to full-atom values): 5592 Å² total; per-residue (Å²): 138,68,95,84,65,56,68,61,58,54,51,41,48,53,38,49,53,51,38,65,65,35,75,80,42,65,69,32,59,57,64,51,58,61,68,46,48,67,57,49,66,68,43,62,43,59,39,61,47,40,21,52,23,34,38,72,61,44,57,49,48,54,59,52,48,54,74,78,36,102,52,64,69,49,76,48,67,49,79,71,33,50,28,40,37,36,29,53,39,61,78,82,82,68,78,77,131

Nearest PDB structures (foldseek):
  4o89-assembly2_B  TM=6.675E-01  e=1.147E-04  Pyrococcus horikoshii OT3
  1qmh-assembly1_B  TM=6.468E-01  e=5.369E-04  Escherichia coli K-12
  3tut-assembly1_A  TM=6.419E-01  e=8.981E-04  Escherichia coli K-12
  2pcr-assembly1_C  TM=5.369E-01  e=2.446E+00  Aquifex aeolicus VF5
  2pcr-assembly1_B  TM=5.399E-01  e=3.374E+00  Aquifex aeolicus VF5

Sequence (97 aa):
GERGKPSEKVANEAAAEVIAYHRQTAALDPHLPDQLLPVLALAGGPSALSTQRITRHVLTNVAVIGRFVERPITVEGNEGEPGLIRVAGDAPVLPSP

Mean predicted aligned error: 9.94 Å

Secondary structure (DSSP, 8-state):
--TTS-HHHHHHHHHHHHHHHHTSS--B-TTHHHHHHHHHTTSSS-EEEEES-B-HHHHHHHHHHTTT----EEEES-BTS-EEEEEPPPP--PPP-